Protein AF-A0A930DD76-F1 (afdb_monomer_lite)

Secondary structure (DSSP, 8-state):
---HHHHHHHHHHHHHHTHHHHHHHHHHHIIIIIIHHHHHHHHHHHH--TTTHHHHHHHHHHHHHSTT-HHHHHHHHHHHHHHHHHHHGGGG-HHHHHHHHHSSS-HHHHHHHHHHHHHHHHHHHHHHHHHHHHHHHHHHH--THHHHHHHHHHHHHHHHHHH-

Sequence (164 aa):
MTSKSLFFKLMKEDFKTRVWTLAISILIFFFSLIVATAMMISFNLYEGSAYSYKADLALNFISYIDVKNPFFGMIFIVLALVMAMSGFSYLYSKKKVDMYHSLPVKREVLYFIKIINGILIVLIPFIICEIVASLLILANTGEIIVITSALWSIAEWTLLFIMS

Foldseek 3Di:
DPDPVVLVVLLVVLLVVCVVLLVVLLVVLCCLQVVVLVVLVVVLVVPDDDPPSLVVSLVVNLVSLDPPNVVVVVVLVVLLVVLVCSLCVLVVDPVSVVVVVPDPDDPVSSSVSSLVSSLCSNLVSNLVSLVVRLVVSCVSRVDPVSVVSSVVSSVVSSVSSNVD

Structure (mmCIF, N/CA/C/O backbone):
data_AF-A0A930DD76-F1
#
_entry.id   AF-A0A930DD76-F1
#
loop_
_atom_site.group_PDB
_atom_site.id
_atom_site.type_symbol
_atom_site.label_atom_id
_atom_site.label_alt_id
_atom_site.label_comp_id
_atom_site.label_asym_id
_atom_site.label_entity_id
_atom_site.label_seq_id
_atom_site.pdbx_PDB_ins_code
_atom_site.Cartn_x
_atom_site.Cartn_y
_atom_site.Cartn_z
_atom_site.occupancy
_atom_site.B_iso_or_equiv
_atom_site.auth_seq_id
_atom_site.auth_comp_id
_atom_site.auth_asym_id
_atom_site.auth_atom_id
_atom_site.pdbx_PDB_model_num
ATOM 1 N N . MET A 1 1 ? -9.474 13.886 28.488 1.00 49.50 1 MET A N 1
ATOM 2 C CA . MET A 1 1 ? -8.294 14.059 27.614 1.00 49.50 1 MET A CA 1
ATOM 3 C C . MET A 1 1 ? -7.496 12.766 27.659 1.00 49.50 1 MET A C 1
ATOM 5 O O . MET A 1 1 ? -6.951 12.452 28.705 1.00 49.50 1 MET A O 1
ATOM 9 N N . THR A 1 2 ? -7.494 11.961 26.598 1.00 54.75 2 THR A N 1
ATOM 10 C CA . THR A 1 2 ? -6.587 10.803 26.513 1.00 54.75 2 THR A CA 1
ATOM 11 C C . THR A 1 2 ? -5.210 11.320 26.110 1.00 54.75 2 THR A C 1
ATOM 13 O O . THR A 1 2 ? -5.107 12.071 25.140 1.00 54.75 2 THR A O 1
ATOM 16 N N . SER A 1 3 ? -4.161 10.992 26.865 1.00 70.00 3 SER A N 1
ATOM 17 C CA . SER A 1 3 ? -2.808 11.461 26.548 1.00 70.00 3 SER A CA 1
ATOM 18 C C . SER A 1 3 ? -2.358 10.925 25.180 1.00 70.00 3 SER A C 1
ATOM 20 O O . SER A 1 3 ? -2.682 9.794 24.809 1.00 70.00 3 SER A O 1
ATOM 22 N N . LYS A 1 4 ? -1.588 11.718 24.419 1.00 68.88 4 LYS A N 1
ATOM 23 C CA . LYS A 1 4 ? -1.054 11.304 23.104 1.00 68.88 4 LYS A CA 1
ATOM 24 C C . LYS A 1 4 ? -0.272 9.983 23.189 1.00 68.88 4 LYS A C 1
ATOM 26 O O . LYS A 1 4 ? -0.348 9.161 22.284 1.00 68.88 4 LYS A O 1
ATOM 31 N N . SER A 1 5 ? 0.423 9.739 24.302 1.00 79.00 5 SER A N 1
ATOM 32 C CA . SER A 1 5 ? 1.187 8.507 24.527 1.00 79.00 5 SER A CA 1
ATOM 33 C C . SER A 1 5 ? 0.313 7.260 24.708 1.00 79.00 5 SER A C 1
ATOM 35 O O . SER A 1 5 ? 0.755 6.166 24.363 1.00 79.00 5 SER A O 1
ATOM 37 N N . LEU A 1 6 ? -0.924 7.394 25.204 1.00 81.62 6 LEU A N 1
ATOM 38 C CA . LEU A 1 6 ? -1.866 6.277 25.322 1.00 81.62 6 LEU A CA 1
ATOM 39 C C . LEU A 1 6 ? -2.372 5.826 23.943 1.00 81.62 6 LEU A C 1
ATOM 41 O O . LEU A 1 6 ? -2.440 4.628 23.682 1.00 81.62 6 LEU A O 1
ATOM 45 N N . PHE A 1 7 ? -2.670 6.776 23.052 1.00 81.69 7 PHE A N 1
ATOM 46 C CA . PHE A 1 7 ? -3.153 6.495 21.696 1.00 81.69 7 PHE A CA 1
ATOM 47 C C . PHE A 1 7 ? -2.165 5.625 20.909 1.00 81.69 7 PHE A C 1
ATOM 49 O O . PHE A 1 7 ? -2.529 4.554 20.429 1.00 81.69 7 PHE A O 1
ATOM 56 N N . PHE A 1 8 ? -0.891 6.025 20.858 1.00 83.31 8 PHE A N 1
ATOM 57 C CA . PHE A 1 8 ? 0.144 5.258 20.157 1.00 83.31 8 PHE A CA 1
ATOM 58 C C . PHE A 1 8 ? 0.397 3.880 20.779 1.00 83.31 8 PHE A C 1
ATOM 60 O O . PHE A 1 8 ? 0.675 2.923 20.057 1.00 83.31 8 PHE A O 1
ATOM 67 N N . LYS A 1 9 ? 0.267 3.743 22.107 1.00 87.75 9 LYS A N 1
ATOM 68 C CA . LYS A 1 9 ? 0.363 2.436 22.776 1.00 87.75 9 LYS A CA 1
ATOM 69 C C . LYS A 1 9 ? -0.768 1.501 22.347 1.00 87.75 9 LYS A C 1
ATOM 71 O O . LYS A 1 9 ? -0.495 0.356 22.005 1.00 87.75 9 LYS A O 1
ATOM 76 N N . LEU A 1 10 ? -2.006 1.994 22.313 1.00 86.31 10 LEU A N 1
ATOM 77 C CA . LEU A 1 10 ? -3.165 1.218 21.861 1.00 86.31 10 LEU A CA 1
ATOM 78 C C . LEU A 1 10 ? -3.068 0.859 20.374 1.00 86.31 10 LEU A C 1
ATOM 80 O O . LEU A 1 10 ? -3.381 -0.266 19.996 1.00 86.31 10 LEU A O 1
ATOM 84 N N . MET A 1 11 ? -2.583 1.787 19.549 1.00 87.88 11 MET A N 1
ATOM 85 C CA . MET A 1 11 ? -2.347 1.564 18.123 1.00 87.88 11 MET A CA 1
ATOM 86 C C . MET A 1 11 ? -1.310 0.458 17.891 1.00 87.88 11 MET A C 1
ATOM 88 O O . MET A 1 11 ? -1.559 -0.471 17.126 1.00 87.88 11 MET A O 1
ATOM 92 N N . LYS A 1 12 ? -0.187 0.497 18.621 1.00 89.25 12 LYS A N 1
ATOM 93 C CA . LYS A 1 12 ? 0.846 -0.547 18.579 1.00 89.25 12 LYS A CA 1
ATOM 94 C C . LYS A 1 12 ? 0.315 -1.905 19.037 1.00 89.25 12 LYS A C 1
ATOM 96 O O . LYS A 1 12 ? 0.674 -2.927 18.458 1.00 89.25 12 LYS A O 1
ATOM 101 N N . GLU A 1 13 ? -0.507 -1.927 20.080 1.00 88.62 13 GLU A N 1
ATOM 102 C CA . GLU A 1 13 ? -1.054 -3.176 20.606 1.00 88.62 13 GLU A CA 1
ATOM 103 C C . GLU A 1 13 ? -2.052 -3.812 19.633 1.00 88.62 13 GLU A C 1
ATOM 105 O O . GLU A 1 13 ? -1.972 -5.007 19.359 1.00 88.62 13 GLU A O 1
ATOM 110 N N . ASP A 1 14 ? -2.923 -3.010 19.020 1.00 86.44 14 ASP A N 1
ATOM 111 C CA . ASP A 1 14 ? -3.827 -3.502 17.982 1.00 86.44 14 ASP A CA 1
ATOM 112 C C . ASP A 1 14 ? -3.062 -4.053 16.767 1.00 86.44 14 ASP A C 1
ATOM 114 O O . ASP A 1 14 ? -3.383 -5.141 16.286 1.00 86.44 14 ASP A O 1
ATOM 118 N N . PHE A 1 15 ? -1.990 -3.382 16.340 1.00 86.19 15 PHE A N 1
ATOM 119 C CA . PHE A 1 15 ? -1.141 -3.856 15.247 1.00 86.19 15 PHE A CA 1
ATOM 120 C C . PHE A 1 15 ? -0.543 -5.244 15.528 1.00 86.19 15 PHE A C 1
ATOM 122 O O . PHE A 1 15 ? -0.583 -6.116 14.663 1.00 86.19 15 PHE A O 1
ATOM 129 N N . LYS A 1 16 ? -0.075 -5.505 16.760 1.00 87.56 16 LYS A N 1
ATOM 130 C CA . LYS A 1 16 ? 0.431 -6.834 17.157 1.00 87.56 16 LYS A CA 1
ATOM 131 C C . LYS A 1 16 ? -0.632 -7.926 17.057 1.00 87.56 16 LYS A C 1
ATOM 133 O O . LYS A 1 16 ? -0.331 -9.041 16.646 1.00 87.56 16 LYS A O 1
ATOM 138 N N . THR A 1 17 ? -1.880 -7.620 17.407 1.00 83.38 17 THR A N 1
ATOM 139 C CA . THR A 1 17 ? -2.976 -8.600 17.302 1.00 83.38 17 THR A CA 1
ATOM 140 C C . THR A 1 17 ? -3.378 -8.902 15.854 1.00 83.38 17 THR A C 1
ATOM 142 O O . THR A 1 17 ? -4.031 -9.909 15.588 1.00 83.38 17 THR A O 1
ATOM 145 N N . ARG A 1 18 ? -2.959 -8.051 14.909 1.00 86.50 18 ARG A N 1
ATOM 146 C CA . ARG A 1 18 ? -3.309 -8.081 13.481 1.00 86.50 18 ARG A CA 1
ATOM 147 C C . ARG A 1 18 ? -2.118 -8.380 12.571 1.00 86.50 18 ARG A C 1
ATOM 149 O O . ARG A 1 18 ? -2.178 -8.157 11.365 1.00 86.50 18 ARG A O 1
ATOM 156 N N . VAL A 1 19 ? -1.040 -8.936 13.120 1.00 90.06 19 VAL A N 1
ATOM 157 C CA . VAL A 1 19 ? 0.151 -9.306 12.333 1.00 90.06 19 VAL A CA 1
ATOM 158 C C . VAL A 1 19 ? -0.197 -10.300 11.219 1.00 90.06 19 VAL A C 1
ATOM 160 O O . VAL A 1 19 ? 0.376 -10.233 10.138 1.00 90.06 19 VAL A O 1
ATOM 163 N N . TRP A 1 20 ? -1.191 -11.167 11.432 1.00 91.56 20 TRP A N 1
ATOM 164 C CA . TRP A 1 20 ? -1.657 -12.105 10.408 1.00 91.56 20 TRP A CA 1
ATOM 165 C C . TRP A 1 20 ? -2.244 -11.394 9.175 1.00 91.56 20 TRP A C 1
ATOM 167 O O . TRP A 1 20 ? -1.913 -11.759 8.051 1.00 91.56 20 TRP A O 1
ATOM 177 N N . THR A 1 21 ? -3.044 -10.335 9.359 1.00 92.44 21 THR A N 1
ATOM 178 C CA . TH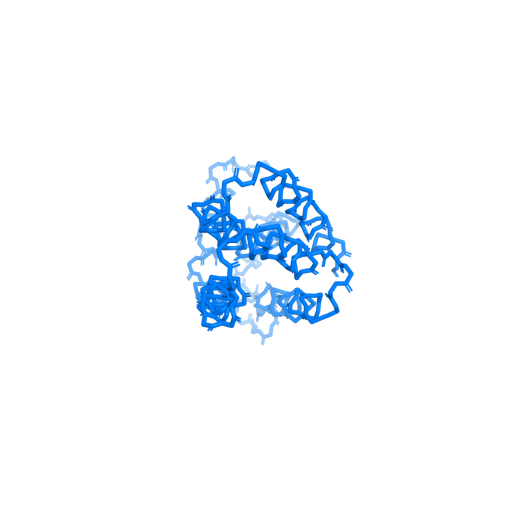R A 1 21 ? -3.569 -9.540 8.234 1.00 92.44 21 THR A CA 1
ATOM 179 C C . THR A 1 21 ? -2.474 -8.790 7.489 1.00 92.44 21 THR A C 1
ATOM 181 O O . THR A 1 21 ? -2.562 -8.639 6.276 1.00 92.44 21 THR A O 1
ATOM 184 N N . LEU A 1 22 ? -1.425 -8.370 8.201 1.00 92.81 22 LEU A N 1
ATOM 185 C CA . LEU A 1 22 ? -0.250 -7.752 7.596 1.00 92.81 22 LEU A CA 1
ATOM 186 C C . LEU A 1 22 ? 0.565 -8.749 6.768 1.00 92.81 22 LEU A C 1
ATOM 188 O O . LEU A 1 22 ? 1.031 -8.415 5.686 1.00 92.81 22 LEU A O 1
ATOM 192 N N . ALA A 1 23 ? 0.719 -9.986 7.240 1.00 93.62 23 ALA A N 1
ATOM 193 C CA . ALA A 1 23 ? 1.386 -11.022 6.459 1.00 93.62 23 ALA A CA 1
ATOM 194 C C . ALA A 1 23 ? 0.626 -11.311 5.154 1.00 93.62 23 ALA A C 1
ATOM 196 O O . ALA A 1 23 ? 1.243 -11.437 4.099 1.00 93.62 23 ALA A O 1
ATOM 197 N N . ILE A 1 24 ? -0.711 -11.357 5.213 1.00 94.12 24 ILE A N 1
ATOM 198 C CA . ILE A 1 24 ? -1.565 -11.552 4.035 1.00 94.12 24 ILE A CA 1
ATOM 199 C C . ILE A 1 24 ? -1.427 -10.388 3.046 1.00 94.12 24 ILE A C 1
ATOM 201 O O . ILE A 1 24 ? -1.267 -10.641 1.855 1.00 94.12 24 ILE A O 1
ATOM 205 N N . SER A 1 25 ? -1.453 -9.131 3.508 1.00 94.44 25 SER A N 1
ATOM 206 C CA . SER A 1 25 ? -1.310 -7.977 2.610 1.00 94.44 25 SER A CA 1
ATOM 207 C C . SER A 1 25 ? 0.063 -7.950 1.937 1.00 94.44 25 SER A C 1
ATOM 209 O O . SER A 1 25 ? 0.131 -7.806 0.718 1.00 94.44 25 SER A O 1
ATOM 211 N N . ILE A 1 26 ? 1.147 -8.178 2.690 1.00 95.00 26 ILE A N 1
ATOM 212 C CA . ILE A 1 26 ? 2.502 -8.293 2.126 1.00 95.00 26 ILE A CA 1
ATOM 213 C C . ILE A 1 26 ? 2.559 -9.393 1.071 1.00 95.00 26 ILE A C 1
ATOM 215 O O . ILE A 1 26 ? 3.085 -9.163 -0.011 1.00 95.00 26 ILE A O 1
ATOM 219 N N . LEU A 1 27 ? 2.018 -10.575 1.368 1.00 96.00 27 LEU A N 1
ATOM 220 C CA . LEU A 1 27 ? 2.067 -11.707 0.450 1.00 96.00 27 LEU A CA 1
ATOM 221 C C . LEU A 1 27 ? 1.320 -11.391 -0.849 1.00 96.00 27 LEU A C 1
ATOM 223 O O . LEU A 1 27 ? 1.869 -11.589 -1.930 1.00 96.00 27 LEU A O 1
ATOM 227 N N . ILE A 1 28 ? 0.105 -10.849 -0.756 1.00 95.19 28 ILE A N 1
ATOM 228 C CA . ILE A 1 28 ? -0.698 -10.500 -1.931 1.00 95.19 28 ILE A CA 1
ATOM 229 C C . ILE A 1 28 ? 0.027 -9.469 -2.802 1.00 95.19 28 ILE A C 1
ATOM 231 O O . ILE A 1 28 ? 0.159 -9.700 -4.001 1.00 95.19 28 ILE A O 1
ATOM 235 N N . PHE A 1 29 ? 0.544 -8.381 -2.218 1.00 95.31 29 PHE A N 1
ATOM 236 C CA . PHE A 1 29 ? 1.251 -7.345 -2.982 1.00 95.31 29 PHE A CA 1
ATOM 237 C C . PHE A 1 29 ? 2.607 -7.804 -3.517 1.00 95.31 29 PHE A C 1
ATOM 239 O O . PHE A 1 29 ? 3.010 -7.397 -4.605 1.00 95.31 29 PHE A O 1
ATOM 246 N N . PHE A 1 30 ? 3.300 -8.690 -2.803 1.00 94.56 30 PHE A N 1
ATOM 247 C CA . PHE A 1 30 ? 4.536 -9.290 -3.291 1.00 94.56 30 PHE A CA 1
ATOM 248 C C . PHE A 1 30 ? 4.290 -10.078 -4.582 1.00 94.56 30 PHE A C 1
ATOM 250 O O . PHE A 1 30 ? 4.982 -9.867 -5.578 1.00 94.56 30 PHE A O 1
ATOM 257 N N . PHE A 1 31 ? 3.280 -10.951 -4.598 1.00 94.38 31 PHE A N 1
ATOM 258 C CA . PHE A 1 31 ? 2.958 -11.722 -5.797 1.00 94.38 31 PHE A CA 1
ATOM 259 C C . PHE A 1 31 ? 2.357 -10.851 -6.905 1.00 94.38 31 PHE A C 1
ATOM 261 O O . PHE A 1 31 ? 2.734 -11.000 -8.067 1.00 94.38 31 PHE A O 1
ATOM 268 N N . SER A 1 32 ? 1.457 -9.928 -6.564 1.00 93.00 32 SER A N 1
ATOM 269 C CA . SER A 1 32 ? 0.768 -9.119 -7.569 1.00 93.00 32 SER A CA 1
ATOM 270 C C . SER A 1 32 ? 1.653 -8.047 -8.199 1.00 93.00 32 SER A C 1
ATOM 272 O O . SER A 1 32 ? 1.463 -7.754 -9.370 1.00 93.00 32 SER A O 1
ATOM 274 N N . LEU A 1 33 ? 2.622 -7.470 -7.485 1.00 93.25 33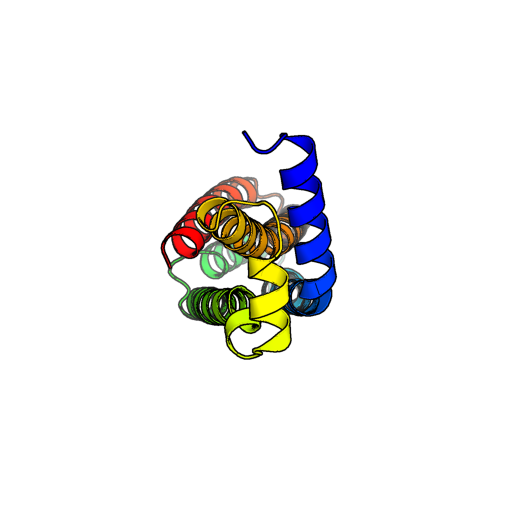 LEU A N 1
ATOM 275 C CA . LEU A 1 33 ? 3.489 -6.421 -8.032 1.00 93.25 33 LEU A CA 1
ATOM 276 C C . LEU A 1 33 ? 4.878 -6.957 -8.373 1.00 93.25 33 LEU A C 1
ATOM 278 O O . LEU A 1 33 ? 5.285 -6.930 -9.532 1.00 93.25 33 LEU A O 1
ATOM 282 N N . ILE A 1 34 ? 5.613 -7.475 -7.389 1.00 93.94 34 ILE A N 1
ATOM 283 C CA . ILE A 1 34 ? 7.028 -7.836 -7.574 1.00 93.94 34 ILE A CA 1
ATOM 284 C C . ILE A 1 34 ? 7.165 -9.068 -8.474 1.00 93.94 34 ILE A C 1
ATOM 286 O O . ILE A 1 34 ? 7.925 -9.051 -9.439 1.00 93.94 34 ILE A O 1
ATOM 290 N N . VAL A 1 35 ? 6.417 -10.139 -8.199 1.00 94.25 35 VAL A N 1
ATOM 291 C CA . VAL A 1 35 ? 6.519 -11.365 -9.011 1.00 94.25 35 VAL A CA 1
ATOM 292 C C . VAL A 1 35 ? 5.951 -11.142 -10.412 1.00 94.25 35 VAL A C 1
ATOM 294 O O . VAL A 1 35 ? 6.582 -11.543 -11.389 1.00 94.25 35 VAL A O 1
ATOM 297 N N . ALA A 1 36 ? 4.811 -10.456 -10.529 1.00 92.38 36 ALA A N 1
ATOM 298 C CA . ALA A 1 36 ? 4.216 -10.134 -11.825 1.00 92.38 36 ALA A CA 1
ATOM 299 C C . ALA A 1 36 ? 5.153 -9.294 -12.708 1.00 92.38 36 ALA A C 1
ATOM 301 O O . ALA A 1 36 ? 5.331 -9.608 -13.884 1.00 92.38 36 ALA A O 1
ATOM 302 N N . THR A 1 37 ? 5.812 -8.274 -12.148 1.00 91.00 37 THR A N 1
ATOM 303 C CA . THR A 1 37 ? 6.796 -7.476 -12.900 1.00 91.00 37 THR A CA 1
ATOM 304 C C . THR A 1 37 ? 8.027 -8.270 -13.296 1.00 91.00 37 THR A C 1
ATOM 306 O O . THR A 1 37 ? 8.474 -8.159 -14.434 1.00 91.00 37 THR A O 1
ATOM 309 N N . ALA A 1 38 ? 8.556 -9.111 -12.406 1.00 90.62 38 ALA A N 1
ATOM 310 C CA . ALA A 1 38 ? 9.685 -9.975 -12.733 1.00 90.62 38 ALA A CA 1
ATOM 311 C C . ALA A 1 38 ? 9.353 -10.937 -13.889 1.00 90.62 38 ALA A C 1
ATOM 313 O O . ALA A 1 38 ? 10.166 -11.108 -14.798 1.00 90.62 38 ALA A O 1
ATOM 314 N N . MET A 1 39 ? 8.146 -11.517 -13.888 1.00 91.31 39 MET A N 1
ATOM 315 C CA . MET A 1 39 ? 7.656 -12.357 -14.987 1.00 91.31 39 MET A CA 1
ATOM 316 C C . MET A 1 39 ? 7.448 -11.563 -16.280 1.00 91.31 39 MET A C 1
ATOM 318 O O . MET A 1 39 ? 7.802 -12.036 -17.357 1.00 91.31 39 MET A O 1
ATOM 322 N N . MET A 1 4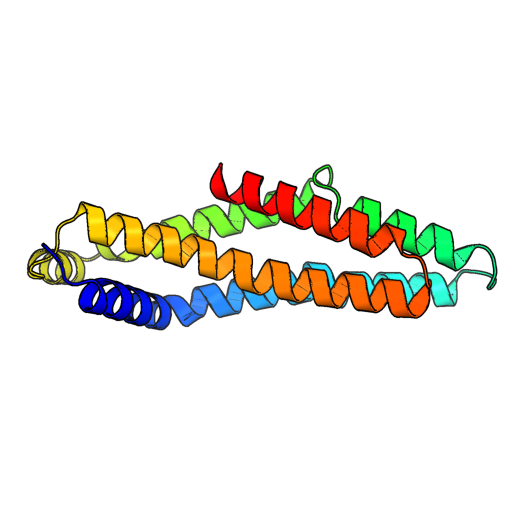0 ? 6.917 -10.342 -16.190 1.00 88.94 40 MET A N 1
ATOM 323 C CA . MET A 1 40 ? 6.770 -9.463 -17.350 1.00 88.94 40 MET A CA 1
ATOM 324 C C . MET A 1 40 ? 8.136 -9.155 -17.979 1.00 88.94 40 MET A C 1
ATOM 326 O O . MET A 1 40 ? 8.275 -9.215 -19.198 1.00 88.94 40 MET A O 1
ATOM 330 N N . ILE A 1 41 ? 9.164 -8.888 -17.169 1.00 87.69 41 ILE A N 1
ATOM 331 C CA . ILE A 1 41 ? 10.528 -8.667 -17.666 1.00 87.69 41 ILE A CA 1
ATOM 332 C C . ILE A 1 41 ? 11.073 -9.925 -18.352 1.00 87.69 41 ILE A C 1
ATOM 334 O O . ILE A 1 41 ? 11.573 -9.833 -19.472 1.00 87.69 41 ILE A O 1
ATOM 338 N N . SER A 1 42 ? 10.968 -11.100 -17.721 1.00 87.12 42 SER A N 1
ATOM 339 C CA . SER A 1 42 ? 11.530 -12.336 -18.281 1.00 87.12 42 SER A CA 1
ATOM 340 C C . SER A 1 42 ? 10.874 -12.747 -19.601 1.00 87.12 42 SER A C 1
ATOM 342 O O . SER A 1 42 ? 11.574 -13.178 -20.515 1.00 87.12 42 SER A O 1
ATOM 344 N N . PHE A 1 43 ? 9.559 -12.566 -19.726 1.00 83.81 43 PHE A N 1
ATOM 345 C CA . PHE A 1 43 ? 8.816 -12.849 -20.952 1.00 83.81 43 PHE A CA 1
ATOM 346 C C . PHE A 1 43 ? 9.266 -11.950 -22.114 1.00 83.81 43 PHE A C 1
ATOM 348 O O . PHE A 1 43 ? 9.604 -12.440 -23.189 1.00 83.81 43 PHE A O 1
ATOM 355 N N . ASN A 1 44 ? 9.382 -10.640 -21.872 1.00 79.50 44 ASN A N 1
ATOM 356 C CA . ASN A 1 44 ? 9.812 -9.683 -22.896 1.00 79.50 44 ASN A CA 1
ATOM 357 C C . ASN A 1 44 ? 11.279 -9.876 -23.326 1.00 79.50 44 ASN A C 1
ATOM 359 O O . ASN A 1 44 ? 11.617 -9.624 -24.481 1.00 79.50 44 ASN A O 1
ATOM 363 N N . LEU A 1 45 ? 12.151 -10.347 -22.425 1.00 78.25 45 LEU A N 1
ATOM 364 C CA . LEU A 1 45 ? 13.541 -10.694 -22.756 1.00 78.25 45 LEU A CA 1
ATOM 365 C C . LEU A 1 45 ? 13.650 -11.924 -23.668 1.00 78.25 45 LEU A C 1
ATOM 367 O O . LEU A 1 45 ? 14.624 -12.045 -24.408 1.00 78.25 45 LEU A O 1
ATOM 371 N N . TYR A 1 46 ? 12.681 -12.839 -23.602 1.00 76.50 46 TYR A N 1
ATOM 372 C CA . TYR A 1 46 ? 12.657 -14.046 -24.425 1.00 76.50 46 TYR A CA 1
ATOM 373 C C . TYR A 1 46 ? 12.133 -13.775 -25.846 1.00 76.50 46 TYR A C 1
ATOM 375 O O . TYR A 1 46 ? 12.643 -14.357 -26.800 1.00 76.50 46 TYR A O 1
ATOM 383 N N . GLU A 1 47 ? 11.146 -12.884 -25.997 1.00 70.25 47 GLU A N 1
ATOM 384 C CA . GLU A 1 47 ? 10.440 -12.670 -27.270 1.00 70.25 47 GLU A CA 1
ATOM 385 C C . GLU A 1 47 ? 11.028 -11.581 -28.195 1.00 70.25 47 GLU A C 1
ATOM 387 O O . GLU A 1 47 ? 10.745 -11.610 -29.394 1.00 70.25 47 GLU A O 1
ATOM 392 N N . GLY A 1 48 ? 11.825 -10.616 -27.710 1.00 59.81 48 GLY A N 1
ATOM 393 C CA . GLY A 1 48 ? 11.985 -9.340 -28.433 1.00 59.81 48 GLY A CA 1
ATOM 394 C C . GLY A 1 48 ? 13.398 -8.771 -28.605 1.00 59.81 48 GLY A C 1
ATOM 395 O O . GLY A 1 48 ? 14.145 -8.573 -27.652 1.00 59.81 48 GLY A O 1
ATOM 396 N N . SER A 1 49 ? 13.718 -8.384 -29.846 1.00 58.38 49 SER A N 1
ATOM 397 C CA . SER A 1 49 ? 14.891 -7.600 -30.269 1.00 58.38 49 SER A CA 1
ATOM 398 C C . SER A 1 49 ? 15.110 -6.302 -29.464 1.00 58.38 49 SER A C 1
ATOM 400 O O . SER A 1 49 ? 14.182 -5.520 -29.250 1.00 58.38 49 SER A O 1
ATOM 402 N N . ALA A 1 50 ? 16.373 -6.032 -29.108 1.00 59.53 50 ALA A N 1
ATOM 403 C CA . ALA A 1 50 ? 16.834 -5.088 -28.077 1.00 59.53 50 ALA A CA 1
ATOM 404 C C . ALA A 1 50 ? 16.397 -3.603 -28.176 1.00 59.53 50 ALA A C 1
ATOM 406 O O . ALA A 1 50 ? 16.627 -2.853 -27.228 1.00 59.53 50 ALA A O 1
ATOM 407 N N . TYR A 1 51 ? 15.781 -3.151 -29.272 1.00 58.47 51 TYR A N 1
ATOM 408 C CA . TYR A 1 51 ? 15.452 -1.730 -29.471 1.00 58.47 51 TYR A CA 1
ATOM 409 C C . TYR A 1 51 ? 13.989 -1.351 -29.186 1.00 58.47 51 TYR A C 1
ATOM 411 O O . TYR A 1 51 ? 13.763 -0.236 -28.727 1.00 58.47 51 TYR A O 1
ATOM 419 N N . SER A 1 52 ? 13.009 -2.245 -29.384 1.00 68.88 52 SER A N 1
ATOM 420 C CA . SER A 1 52 ? 11.583 -1.938 -29.117 1.00 68.88 52 SER A CA 1
ATOM 421 C C . SER A 1 52 ? 11.112 -2.396 -27.730 1.00 68.88 52 SER A C 1
ATOM 423 O O . SER A 1 52 ? 10.161 -1.849 -27.183 1.00 68.88 52 SER A O 1
ATOM 425 N N . TYR A 1 53 ? 11.823 -3.343 -27.102 1.00 78.31 53 TYR A N 1
ATOM 426 C CA . TYR A 1 53 ? 11.351 -3.987 -25.869 1.00 78.31 53 TYR A CA 1
ATOM 427 C C . TYR A 1 53 ? 11.229 -3.032 -24.671 1.00 78.31 53 TYR A C 1
ATOM 429 O O . TYR A 1 53 ? 10.389 -3.242 -23.802 1.00 78.31 53 TYR A O 1
ATOM 437 N N . LYS A 1 54 ? 12.071 -1.992 -24.585 1.00 79.62 54 LYS A N 1
ATOM 438 C CA . LYS A 1 54 ? 12.131 -1.117 -23.401 1.00 79.62 54 LYS A CA 1
ATOM 439 C C . LYS A 1 54 ? 10.875 -0.267 -23.247 1.00 79.62 54 LYS A C 1
ATOM 441 O O . LYS A 1 54 ? 10.322 -0.192 -22.152 1.00 79.62 54 LYS A O 1
ATOM 446 N 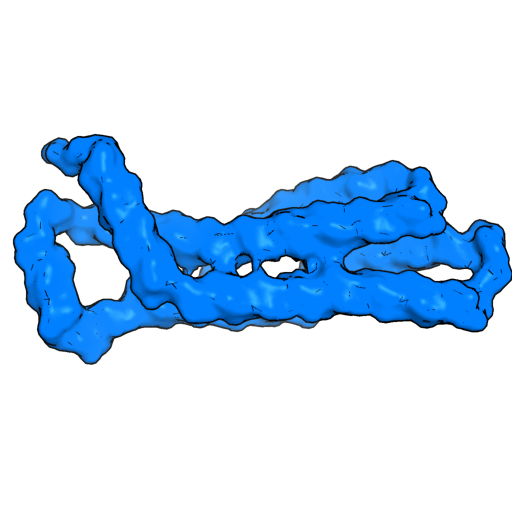N . ALA A 1 55 ? 10.438 0.350 -24.343 1.00 81.38 55 ALA A N 1
ATOM 447 C CA . ALA A 1 55 ? 9.246 1.187 -24.362 1.00 81.38 55 ALA A CA 1
ATOM 448 C C . ALA A 1 55 ? 7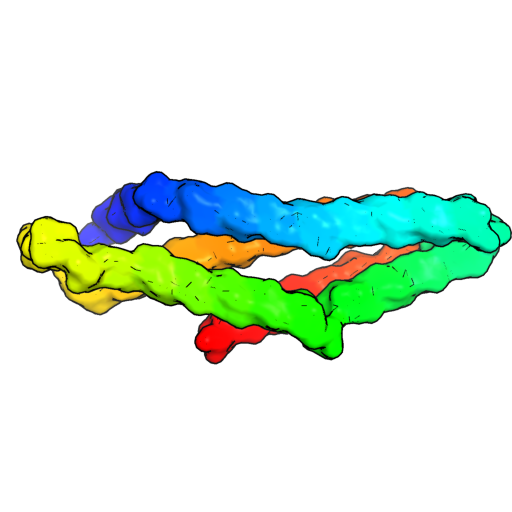.982 0.339 -24.161 1.00 81.38 55 ALA A C 1
ATOM 450 O O . ALA A 1 55 ? 7.138 0.687 -23.337 1.00 81.38 55 ALA A O 1
ATOM 451 N N . ASP A 1 56 ? 7.899 -0.815 -24.830 1.00 85.25 56 ASP A N 1
ATOM 452 C CA . ASP A 1 56 ? 6.763 -1.730 -24.697 1.00 85.25 56 ASP A CA 1
ATOM 453 C C . ASP A 1 56 ? 6.635 -2.271 -23.266 1.00 85.25 56 ASP A C 1
ATOM 455 O O . ASP A 1 56 ? 5.545 -2.307 -22.698 1.00 85.25 56 ASP A O 1
ATOM 459 N N . LEU A 1 57 ? 7.752 -2.630 -22.629 1.00 86.94 57 LEU A N 1
ATOM 460 C CA . LEU A 1 57 ? 7.769 -3.098 -21.243 1.00 86.94 57 LEU A CA 1
ATOM 461 C C . LEU A 1 57 ? 7.311 -2.002 -20.267 1.00 86.94 57 LEU A C 1
ATOM 463 O O . LEU A 1 57 ? 6.500 -2.275 -19.381 1.00 86.94 57 LEU A O 1
ATOM 467 N N . ALA A 1 58 ? 7.773 -0.760 -20.451 1.00 87.88 58 ALA A N 1
ATOM 468 C CA . ALA A 1 58 ? 7.338 0.374 -19.636 1.00 87.88 58 ALA A CA 1
ATOM 469 C C . ALA A 1 58 ? 5.829 0.637 -19.782 1.00 87.88 58 ALA A C 1
ATOM 471 O O . ALA A 1 58 ? 5.134 0.780 -18.778 1.00 87.88 58 ALA A O 1
ATOM 472 N N . LEU A 1 59 ? 5.299 0.641 -21.009 1.00 88.62 59 LEU A N 1
ATOM 473 C CA . LEU A 1 59 ? 3.870 0.852 -21.265 1.00 88.62 59 LEU A CA 1
ATOM 474 C C . LEU A 1 59 ? 3.001 -0.277 -20.700 1.00 88.62 59 LEU A C 1
ATOM 476 O O . LEU A 1 59 ? 1.978 -0.004 -20.070 1.00 88.62 59 LEU A O 1
ATOM 480 N N . ASN A 1 60 ? 3.426 -1.532 -20.861 1.00 89.62 60 ASN A N 1
ATOM 481 C CA . ASN A 1 60 ? 2.731 -2.683 -20.286 1.00 89.62 60 ASN A CA 1
ATOM 482 C C . ASN A 1 60 ? 2.662 -2.582 -18.758 1.00 89.62 60 ASN A C 1
ATOM 484 O O . ASN A 1 60 ? 1.593 -2.770 -18.179 1.00 89.62 60 ASN A O 1
ATOM 488 N N . PHE A 1 61 ? 3.762 -2.203 -18.106 1.00 90.94 61 PHE A N 1
ATOM 489 C CA . PHE A 1 61 ? 3.781 -1.983 -16.662 1.00 90.94 61 PHE A CA 1
ATOM 490 C C . PHE A 1 61 ? 2.857 -0.841 -16.223 1.00 90.94 61 PHE A C 1
ATOM 492 O O . PHE A 1 61 ? 2.099 -1.002 -15.267 1.00 90.94 61 PHE A O 1
ATOM 499 N N . ILE A 1 62 ? 2.867 0.286 -16.942 1.00 91.12 62 ILE A N 1
ATOM 500 C CA . ILE A 1 62 ? 1.977 1.421 -16.660 1.00 91.12 62 ILE A CA 1
ATOM 501 C C . ILE A 1 62 ? 0.517 0.981 -16.756 1.00 91.12 62 ILE A C 1
ATOM 503 O O . ILE A 1 62 ? -0.262 1.256 -15.851 1.00 91.12 62 ILE A O 1
ATOM 507 N N . SER A 1 63 ? 0.158 0.241 -17.808 1.00 90.50 63 SER A N 1
ATOM 508 C CA . SER A 1 63 ? -1.204 -0.275 -17.983 1.00 90.50 63 SER A CA 1
ATOM 509 C C . SER A 1 63 ? -1.607 -1.292 -16.910 1.00 90.50 63 SER A C 1
ATOM 511 O O . SER A 1 63 ? -2.775 -1.365 -16.536 1.00 90.50 63 SER A O 1
ATOM 513 N N . TYR A 1 64 ? -0.645 -2.064 -16.396 1.00 90.88 64 TYR A N 1
ATOM 514 C CA . TYR A 1 64 ? -0.880 -3.060 -15.357 1.00 90.88 64 TYR A CA 1
ATOM 515 C C . TYR A 1 64 ? -1.205 -2.418 -14.007 1.00 90.88 64 TYR A C 1
ATOM 517 O O . TYR A 1 64 ? -2.083 -2.903 -13.293 1.00 90.88 64 TYR A O 1
ATOM 525 N N . ILE A 1 65 ? -0.495 -1.341 -13.677 1.00 91.31 65 ILE A N 1
ATOM 526 C CA . ILE A 1 65 ? -0.631 -0.604 -12.421 1.00 91.31 65 ILE A CA 1
ATOM 527 C C . ILE A 1 65 ? -1.792 0.409 -12.456 1.00 91.31 65 ILE A C 1
ATOM 529 O O . ILE A 1 65 ? -2.320 0.766 -11.405 1.00 91.31 65 ILE A O 1
ATOM 533 N N . ASP A 1 66 ? -2.212 0.845 -13.646 1.00 90.81 66 ASP A N 1
ATOM 534 C CA . ASP A 1 66 ? -3.317 1.789 -13.844 1.00 90.81 66 ASP A CA 1
ATOM 535 C C . ASP A 1 66 ? -4.597 1.358 -13.098 1.00 90.81 66 ASP A C 1
ATOM 537 O O . ASP A 1 66 ? -4.970 0.180 -13.061 1.00 90.81 66 ASP A O 1
ATOM 541 N N . VAL A 1 67 ? -5.328 2.335 -12.558 1.00 87.19 67 VAL A N 1
ATOM 542 C CA . VAL A 1 67 ? -6.594 2.132 -11.834 1.00 87.19 67 VAL A CA 1
ATOM 543 C C . VAL A 1 67 ? -7.660 1.447 -12.677 1.00 87.19 67 VAL A C 1
ATOM 545 O O . VAL A 1 67 ? -8.554 0.773 -12.159 1.00 87.19 67 VAL A O 1
ATOM 548 N N . LYS A 1 68 ? -7.550 1.567 -13.999 1.00 86.94 68 LYS A N 1
ATOM 549 C CA . LYS A 1 68 ? -8.443 0.892 -14.942 1.00 86.94 68 LYS A CA 1
ATOM 550 C C . LYS A 1 68 ? -8.348 -0.633 -14.875 1.00 86.94 68 LYS A C 1
ATOM 552 O O . LYS A 1 68 ? -9.236 -1.290 -15.411 1.00 86.94 68 LYS A O 1
ATOM 557 N N . ASN A 1 69 ? -7.317 -1.204 -14.244 1.00 89.81 69 ASN A N 1
ATOM 558 C CA . ASN A 1 69 ? -7.164 -2.647 -14.111 1.00 89.81 69 ASN A CA 1
ATOM 559 C C . ASN A 1 69 ? -8.157 -3.228 -13.075 1.00 89.81 69 ASN A C 1
ATOM 561 O O . ASN A 1 69 ? -7.960 -3.083 -11.862 1.00 89.81 69 ASN A O 1
ATOM 565 N N . PRO A 1 70 ? -9.205 -3.956 -13.514 1.00 87.50 70 PRO A N 1
ATOM 566 C CA . PRO A 1 70 ? -10.250 -4.436 -12.613 1.00 87.50 70 PRO A CA 1
ATOM 567 C C . PRO A 1 70 ? -9.749 -5.521 -11.652 1.00 87.50 70 PRO A C 1
ATOM 569 O O . PRO A 1 70 ? -10.272 -5.649 -10.545 1.00 87.50 70 PRO A O 1
ATOM 572 N N . PHE A 1 71 ? -8.727 -6.294 -12.040 1.00 87.19 71 PHE A N 1
ATOM 573 C CA . PHE A 1 71 ? -8.147 -7.331 -11.183 1.00 87.19 71 PHE A CA 1
ATOM 574 C C . PHE A 1 71 ? -7.491 -6.731 -9.944 1.00 87.19 71 PHE A C 1
ATOM 576 O O . PHE A 1 71 ? -7.688 -7.233 -8.836 1.00 87.19 71 PHE A O 1
ATOM 583 N N . PHE A 1 72 ? -6.761 -5.630 -10.114 1.00 86.56 72 PHE A N 1
ATOM 584 C CA . PHE A 1 72 ? -6.106 -4.955 -9.001 1.00 86.56 72 PHE A CA 1
ATOM 585 C C . PHE A 1 72 ? -7.129 -4.267 -8.083 1.00 86.56 72 PHE A C 1
ATOM 587 O O . PHE A 1 72 ? -7.027 -4.358 -6.859 1.00 86.56 72 PHE A O 1
ATOM 594 N N . GLY A 1 73 ? -8.207 -3.717 -8.654 1.00 89.31 73 GLY A N 1
ATOM 595 C CA . GLY A 1 73 ? -9.329 -3.180 -7.877 1.00 89.31 73 GLY A CA 1
ATOM 596 C C . GLY A 1 73 ? -10.039 -4.230 -7.022 1.00 89.31 73 GLY A C 1
ATOM 597 O O . GLY A 1 73 ? -10.330 -3.982 -5.851 1.00 89.31 73 GLY A O 1
ATOM 598 N N . MET A 1 74 ? -10.245 -5.439 -7.554 1.00 91.00 74 MET A N 1
ATOM 599 C CA . MET A 1 74 ? -10.808 -6.550 -6.778 1.00 91.00 74 MET A CA 1
ATOM 600 C C . MET A 1 74 ? -9.941 -6.913 -5.565 1.00 91.00 74 MET A C 1
ATOM 602 O O . MET A 1 74 ? -10.484 -7.179 -4.492 1.00 91.00 74 MET A O 1
ATOM 606 N N . ILE A 1 75 ? -8.609 -6.876 -5.698 1.00 92.19 75 ILE A N 1
ATOM 607 C CA . ILE A 1 75 ? -7.686 -7.129 -4.581 1.00 92.19 75 ILE A CA 1
ATOM 608 C C . ILE A 1 75 ? -7.908 -6.114 -3.454 1.00 92.19 75 ILE A C 1
ATOM 610 O O . ILE A 1 75 ? -8.045 -6.512 -2.295 1.00 92.19 75 ILE A O 1
ATOM 614 N N . PHE A 1 76 ? -7.992 -4.822 -3.781 1.00 91.62 76 PHE A N 1
ATOM 615 C CA . PHE A 1 76 ? -8.229 -3.778 -2.782 1.00 91.62 76 PHE A CA 1
ATOM 616 C C . PHE A 1 76 ? -9.583 -3.921 -2.090 1.00 91.62 76 PHE A C 1
ATOM 618 O O . PHE A 1 76 ? -9.639 -3.803 -0.869 1.00 91.62 76 PHE A O 1
ATOM 625 N N . ILE A 1 77 ? -10.647 -4.256 -2.825 1.00 93.12 77 ILE A N 1
ATOM 626 C CA . ILE A 1 77 ? -11.978 -4.485 -2.240 1.00 93.12 77 ILE A CA 1
ATOM 627 C C . ILE A 1 77 ? -11.945 -5.664 -1.261 1.00 93.12 77 ILE A C 1
ATOM 629 O O . ILE A 1 77 ? -12.436 -5.561 -0.136 1.00 93.12 77 ILE A O 1
ATOM 633 N N . VAL A 1 78 ? -11.335 -6.787 -1.652 1.00 93.25 78 VAL A N 1
ATOM 634 C CA . VAL A 1 78 ? -11.212 -7.960 -0.774 1.00 93.25 78 VAL A CA 1
ATOM 635 C C . VAL A 1 78 ? -10.394 -7.615 0.471 1.00 93.25 78 VAL A C 1
ATOM 637 O O . VAL A 1 78 ? -10.795 -7.957 1.584 1.00 93.25 78 VAL A O 1
ATOM 640 N N . LEU A 1 79 ? -9.281 -6.895 0.317 1.00 93.19 79 LEU A N 1
ATOM 641 C CA . LEU A 1 79 ? -8.466 -6.448 1.446 1.00 93.19 79 LEU A CA 1
ATOM 642 C C . LEU A 1 79 ? -9.220 -5.475 2.359 1.00 93.19 79 LEU A C 1
ATOM 644 O O . LEU A 1 79 ? -9.107 -5.605 3.578 1.00 93.19 79 LEU A O 1
ATOM 648 N N . ALA A 1 80 ? -10.019 -4.560 1.807 1.00 92.81 80 ALA A N 1
ATOM 649 C CA . ALA A 1 80 ? -10.850 -3.633 2.574 1.00 92.81 80 ALA A CA 1
ATOM 650 C C . ALA A 1 80 ? -11.858 -4.399 3.441 1.00 92.81 80 ALA A C 1
ATOM 652 O O . ALA A 1 80 ? -11.943 -4.173 4.651 1.00 92.81 80 ALA A O 1
ATOM 653 N N . LEU A 1 81 ? -12.537 -5.394 2.861 1.00 92.75 81 LEU A N 1
ATOM 654 C CA . LEU A 1 81 ? -13.457 -6.270 3.590 1.00 92.75 81 LEU A CA 1
ATOM 655 C C . LEU A 1 81 ? -12.746 -7.060 4.697 1.00 92.75 81 LEU A C 1
ATOM 657 O O . LEU A 1 81 ? -13.225 -7.103 5.833 1.00 92.75 81 LEU A O 1
ATOM 661 N N . VAL A 1 82 ? -11.576 -7.640 4.410 1.00 92.69 82 VAL A N 1
ATOM 662 C CA . VAL A 1 82 ? -10.781 -8.368 5.414 1.00 92.69 82 VAL A CA 1
ATOM 663 C C . VAL A 1 82 ? -10.332 -7.431 6.542 1.00 92.69 82 VAL A C 1
ATOM 665 O O . VAL A 1 82 ? -10.409 -7.811 7.716 1.00 92.69 82 VAL A O 1
ATOM 668 N N . MET A 1 83 ? -9.914 -6.198 6.229 1.00 92.38 83 MET A N 1
ATOM 669 C CA . MET A 1 83 ? -9.549 -5.195 7.235 1.00 92.38 83 MET A CA 1
ATOM 670 C C . MET A 1 83 ? -10.747 -4.767 8.077 1.00 92.38 83 MET A C 1
ATOM 672 O O . MET A 1 83 ? -10.603 -4.647 9.294 1.00 92.38 83 MET A O 1
ATOM 676 N N . ALA A 1 84 ? -11.928 -4.595 7.482 1.00 89.88 84 ALA A N 1
ATOM 677 C CA . ALA A 1 84 ? -13.150 -4.288 8.216 1.00 89.88 84 ALA A CA 1
ATOM 678 C C . ALA A 1 84 ? -13.521 -5.434 9.176 1.00 89.88 84 ALA A C 1
ATOM 680 O O . ALA A 1 84 ? -13.728 -5.214 10.373 1.00 89.88 84 ALA A O 1
ATOM 681 N N . MET A 1 85 ? -13.514 -6.682 8.698 1.00 90.19 85 MET A N 1
ATOM 682 C CA . MET A 1 85 ? -13.827 -7.857 9.519 1.00 90.19 85 MET A CA 1
ATOM 683 C C . MET A 1 85 ? -12.815 -8.067 10.653 1.00 90.19 85 MET A C 1
ATOM 685 O O . MET A 1 85 ? -13.205 -8.273 11.804 1.00 90.19 85 MET A O 1
ATOM 689 N N . SER A 1 86 ? -11.515 -7.968 10.365 1.00 89.19 86 SER A N 1
ATOM 690 C CA . SER A 1 86 ? -10.447 -8.040 11.375 1.00 89.19 86 SER A CA 1
ATOM 691 C C . SER A 1 86 ? -10.548 -6.872 12.371 1.00 89.19 86 SER A C 1
ATOM 693 O O . SER A 1 86 ? -10.480 -7.060 13.594 1.00 89.19 86 SER A O 1
ATOM 695 N N . GLY A 1 87 ? -10.845 -5.685 11.832 1.00 85.81 87 GLY A N 1
ATOM 696 C CA . GLY A 1 87 ? -11.256 -4.433 12.463 1.00 85.81 87 GLY A CA 1
ATOM 697 C C . GLY A 1 87 ? -12.185 -4.602 13.654 1.00 85.81 87 GLY A C 1
ATOM 698 O O . GLY A 1 87 ? -11.864 -4.220 14.786 1.00 85.81 87 GLY A O 1
ATOM 699 N N . PHE A 1 88 ? -13.325 -5.216 13.369 1.00 85.69 88 PHE A N 1
ATOM 700 C CA . PHE A 1 88 ? -14.456 -5.343 14.279 1.00 85.69 88 PHE A CA 1
ATOM 701 C C . PHE A 1 88 ? -14.626 -6.755 14.838 1.00 85.69 88 PHE A C 1
ATOM 703 O O . PHE A 1 88 ? -15.605 -7.037 15.524 1.00 85.69 88 PHE A O 1
ATOM 710 N N . SER A 1 89 ? -13.632 -7.625 14.641 1.00 84.81 89 SER A N 1
ATOM 711 C CA . SER A 1 89 ? -13.636 -9.008 15.134 1.00 84.81 89 SER A CA 1
ATOM 712 C C . SER A 1 89 ? -13.877 -9.123 16.648 1.00 84.81 89 SER A C 1
ATOM 714 O O . SER A 1 89 ? -14.374 -10.138 17.137 1.00 84.81 89 SER A O 1
ATOM 716 N N . TYR A 1 90 ? -13.543 -8.077 17.414 1.00 83.06 90 TYR A N 1
ATOM 717 C CA . TYR A 1 90 ? -13.757 -8.046 18.857 1.00 83.06 90 TYR A CA 1
ATOM 718 C C . TYR A 1 90 ? -15.241 -8.007 19.252 1.00 83.06 90 TYR A C 1
ATOM 720 O O . TYR A 1 90 ? -15.561 -8.485 20.337 1.00 83.06 90 TYR A O 1
ATOM 728 N N . LEU A 1 91 ? -16.135 -7.509 18.387 1.00 86.75 91 LEU A N 1
ATOM 729 C CA . LEU A 1 91 ? -17.579 -7.442 18.649 1.00 86.75 91 LEU A CA 1
ATOM 730 C C . LEU A 1 91 ? -18.231 -8.828 18.723 1.00 86.75 91 LEU A C 1
ATOM 732 O O . LEU A 1 91 ? -19.235 -9.000 19.407 1.00 86.75 91 LEU A O 1
ATOM 736 N N . TYR A 1 92 ? -17.627 -9.839 18.097 1.00 84.69 92 TYR A N 1
ATOM 737 C CA . TYR A 1 92 ? -18.143 -11.210 18.101 1.00 84.69 92 TYR A CA 1
ATOM 738 C C . TYR A 1 92 ? -17.850 -11.980 19.397 1.00 84.69 92 TYR A C 1
ATOM 740 O O . TYR A 1 92 ? -18.288 -13.117 19.551 1.00 84.69 92 TYR A O 1
ATOM 748 N N . SER A 1 93 ? -17.108 -11.400 20.349 1.00 86.75 93 SER A N 1
ATOM 749 C CA . SER A 1 93 ? -16.780 -12.063 21.613 1.00 86.75 93 SER A CA 1
ATOM 750 C C . SER A 1 93 ? -17.133 -11.192 22.810 1.00 86.75 93 SER A C 1
ATOM 752 O O . SER A 1 93 ? -16.492 -10.171 23.048 1.00 86.75 93 SER A O 1
ATOM 754 N N . LYS A 1 94 ? -18.090 -11.656 23.626 1.00 86.69 94 LYS A N 1
ATOM 755 C CA . LYS A 1 94 ? -18.531 -10.974 24.858 1.00 86.69 94 LYS A CA 1
ATOM 756 C C . LYS A 1 94 ? -17.355 -10.607 25.773 1.00 86.69 94 LYS A C 1
ATOM 758 O O . LYS A 1 94 ? -17.229 -9.462 26.182 1.00 86.69 94 LYS A O 1
ATOM 763 N N . LYS A 1 95 ? -16.409 -11.537 25.967 1.00 87.62 95 LYS A N 1
ATOM 764 C CA . LYS A 1 95 ? -15.193 -11.311 26.772 1.00 87.62 95 LYS A CA 1
ATOM 765 C C . LYS A 1 95 ? -14.332 -10.157 26.240 1.00 87.62 95 LYS A C 1
ATOM 767 O O . LYS A 1 95 ? -13.788 -9.384 27.023 1.00 87.62 95 LYS A O 1
ATOM 772 N N . LYS A 1 96 ? -14.188 -10.039 24.913 1.00 83.81 96 LYS A N 1
ATOM 773 C CA . LYS A 1 96 ? -13.410 -8.954 24.294 1.00 83.81 96 LYS A CA 1
ATOM 774 C C . LYS A 1 96 ? -14.155 -7.628 24.418 1.00 83.81 96 LYS A C 1
ATOM 776 O O . LYS A 1 96 ? -13.533 -6.629 24.755 1.00 83.81 96 LYS A O 1
ATOM 781 N N . VAL A 1 97 ? -15.466 -7.619 24.187 1.00 86.44 97 VAL A N 1
ATOM 782 C CA . VAL A 1 97 ? -16.313 -6.426 24.334 1.00 86.44 97 VAL A CA 1
ATOM 783 C C . VAL A 1 97 ? -16.233 -5.856 25.754 1.00 86.44 97 VAL A C 1
ATOM 785 O O . VAL A 1 97 ? -15.959 -4.666 25.900 1.00 86.44 97 VAL A O 1
ATOM 788 N N . ASP A 1 98 ? -16.360 -6.697 26.785 1.00 87.56 98 ASP A N 1
ATOM 789 C CA . ASP A 1 98 ? -16.257 -6.270 28.188 1.00 87.56 98 ASP A CA 1
ATOM 790 C C . ASP A 1 98 ? -14.874 -5.683 28.502 1.00 87.56 98 ASP A C 1
ATOM 792 O O . ASP A 1 98 ? -14.765 -4.619 29.115 1.00 87.56 98 ASP A O 1
ATOM 796 N N . MET A 1 99 ? -13.805 -6.309 27.994 1.00 85.69 99 MET A N 1
ATOM 797 C CA . MET A 1 99 ? -12.444 -5.777 28.103 1.00 85.69 99 MET A CA 1
ATOM 798 C C . MET A 1 99 ? -12.327 -4.388 27.455 1.00 85.69 99 MET A C 1
ATOM 800 O O . MET A 1 99 ? -11.837 -3.458 28.093 1.00 85.69 99 MET A O 1
ATOM 804 N N . TYR A 1 100 ? -12.804 -4.209 26.219 1.00 83.81 100 TYR A N 1
ATOM 805 C CA . TYR A 1 100 ? -12.740 -2.913 25.533 1.00 83.81 100 TYR A CA 1
ATOM 806 C C . TYR A 1 100 ? -13.594 -1.838 26.218 1.00 83.81 100 TYR A C 1
ATOM 808 O O . TYR A 1 100 ? -13.220 -0.667 26.189 1.00 83.81 100 TYR A O 1
ATOM 816 N N . HIS A 1 101 ? -14.708 -2.211 26.853 1.00 83.44 101 HIS A N 1
ATOM 817 C CA . HIS A 1 101 ? -15.550 -1.285 27.612 1.00 83.44 101 HIS A CA 1
ATOM 818 C C . HIS A 1 101 ? -15.015 -0.947 29.004 1.00 83.44 101 HIS A C 1
ATOM 820 O O . HIS A 1 101 ? -15.348 0.116 29.518 1.00 83.44 101 HIS A O 1
ATOM 826 N N . SER A 1 102 ? -14.161 -1.791 29.585 1.00 87.62 102 SER A N 1
ATOM 827 C CA . SER A 1 102 ? -13.478 -1.493 30.851 1.00 87.62 102 SER A CA 1
ATOM 828 C C . SER A 1 102 ? -12.340 -0.471 30.719 1.00 87.62 102 SER A C 1
ATOM 830 O O . SER A 1 102 ? -11.912 0.112 31.716 1.00 87.62 102 SER A O 1
ATOM 832 N N . LEU A 1 103 ? -11.839 -0.231 29.500 1.00 86.75 103 LEU A N 1
ATOM 833 C CA . LEU A 1 103 ? -10.763 0.731 29.268 1.00 86.75 103 LEU A CA 1
ATOM 834 C C . LEU A 1 103 ? -11.268 2.169 29.488 1.00 86.75 103 LEU A C 1
ATOM 836 O O . LEU A 1 103 ? -12.318 2.532 28.954 1.00 86.75 103 LEU A O 1
ATOM 840 N N . PRO A 1 104 ? -10.501 3.044 30.169 1.00 86.38 104 PRO A N 1
ATOM 841 C CA . PRO A 1 104 ? -10.855 4.451 30.371 1.00 86.38 104 PRO A CA 1
ATOM 842 C C . PRO A 1 104 ? -10.594 5.287 29.099 1.00 86.38 104 PRO A C 1
ATOM 844 O O . PRO A 1 104 ? -9.888 6.297 29.115 1.00 86.38 104 PRO A O 1
ATOM 847 N N . VAL A 1 105 ? -11.120 4.836 27.958 1.00 86.12 105 VAL A N 1
ATOM 848 C CA . VAL A 1 105 ? -10.904 5.405 26.624 1.00 86.12 105 VAL A CA 1
ATOM 849 C C . VAL A 1 105 ? -12.252 5.581 25.935 1.00 86.12 105 VAL A C 1
ATOM 851 O O . VAL A 1 105 ? -13.117 4.710 25.982 1.00 86.12 105 VAL A O 1
ATOM 854 N N . LYS A 1 106 ? -12.436 6.720 25.262 1.00 86.88 106 LYS A N 1
ATOM 855 C CA . LYS A 1 106 ? -13.647 6.970 24.476 1.00 86.88 106 LYS A CA 1
ATOM 856 C C . LYS A 1 106 ? -13.767 5.956 23.335 1.00 86.88 106 LYS A C 1
ATOM 858 O O . LYS A 1 106 ? -12.783 5.655 22.661 1.00 86.88 106 LYS A O 1
ATOM 863 N N . ARG A 1 107 ? -14.991 5.497 23.067 1.00 85.88 107 ARG A N 1
ATOM 864 C CA . ARG A 1 107 ? -15.288 4.537 21.988 1.00 85.88 107 ARG A CA 1
ATOM 865 C C . ARG A 1 107 ? -14.894 5.071 20.606 1.00 85.88 107 ARG A C 1
ATOM 867 O O . ARG A 1 107 ? -14.347 4.322 19.807 1.00 85.88 107 ARG A O 1
ATOM 874 N N . GLU A 1 108 ? -15.079 6.371 20.381 1.00 87.25 108 GLU A N 1
ATOM 875 C CA . GLU A 1 108 ? -14.641 7.086 19.172 1.00 87.25 108 GLU A CA 1
ATOM 876 C C . GLU A 1 108 ? -13.144 6.883 18.909 1.00 87.25 108 GLU A C 1
ATOM 878 O O . GLU A 1 108 ? -12.738 6.531 17.808 1.00 87.25 108 GLU A O 1
ATOM 883 N N . VAL A 1 109 ? -12.311 7.032 19.942 1.00 86.75 109 VAL A N 1
ATOM 884 C CA . VAL A 1 109 ? -10.853 6.908 19.816 1.00 86.75 109 VAL A CA 1
ATOM 885 C C . VAL A 1 109 ? -10.456 5.473 19.476 1.00 86.75 109 VAL A C 1
ATOM 887 O O . VAL A 1 109 ? -9.590 5.266 18.632 1.00 86.75 109 VAL A O 1
ATOM 890 N N . LEU A 1 110 ? -11.106 4.475 20.083 1.00 86.69 110 LEU A N 1
ATOM 891 C CA . LEU A 1 110 ? -10.869 3.067 19.752 1.00 86.69 110 LEU A CA 1
ATOM 892 C C . LEU A 1 110 ? -11.240 2.762 18.295 1.00 86.69 110 LEU A C 1
ATOM 894 O O . LEU A 1 110 ? -10.479 2.080 17.613 1.00 86.69 110 LEU A O 1
ATOM 898 N N . TYR A 1 111 ? -12.364 3.302 17.818 1.00 87.81 111 TYR A N 1
ATOM 899 C CA . TYR A 1 111 ? -12.798 3.184 16.427 1.00 87.81 111 TYR A CA 1
ATOM 900 C C . TYR A 1 111 ? -11.773 3.793 15.459 1.00 87.81 111 TYR A C 1
ATOM 902 O O . TYR A 1 111 ? -11.315 3.109 14.544 1.00 87.81 111 TYR A O 1
ATOM 910 N N . PHE A 1 112 ? -11.328 5.028 15.717 1.00 89.38 112 PHE A N 1
ATOM 911 C CA . PHE A 1 112 ? -10.297 5.686 14.908 1.00 89.38 112 PHE A CA 1
ATOM 912 C C . PHE A 1 112 ? -8.988 4.894 14.869 1.00 89.38 112 PHE A C 1
ATOM 914 O O . PHE A 1 112 ? -8.398 4.756 13.801 1.00 89.38 112 PHE A O 1
ATOM 921 N N . ILE A 1 113 ? -8.554 4.323 15.999 1.00 90.38 113 ILE A N 1
ATOM 922 C CA . ILE A 1 113 ? -7.356 3.471 16.039 1.00 90.38 113 ILE A CA 1
ATOM 923 C C . ILE A 1 113 ? -7.521 2.263 15.112 1.00 90.38 113 ILE A C 1
ATOM 925 O O . ILE A 1 113 ? -6.605 1.965 14.349 1.00 90.38 113 ILE A O 1
ATOM 929 N N . LYS A 1 114 ? -8.676 1.580 15.148 1.00 90.62 114 LYS A N 1
ATOM 930 C CA . LYS A 1 114 ? -8.909 0.400 14.300 1.00 90.62 114 LYS A CA 1
ATOM 931 C C . LYS A 1 114 ? -8.894 0.745 12.811 1.00 90.62 114 LYS A C 1
ATOM 933 O O . LYS A 1 114 ? -8.337 -0.037 12.043 1.00 90.62 114 LYS A O 1
ATOM 938 N N . ILE A 1 115 ? -9.489 1.875 12.419 1.00 90.94 115 ILE A N 1
ATOM 939 C CA . ILE A 1 115 ? -9.507 2.336 11.022 1.00 90.94 115 ILE A CA 1
ATOM 940 C C . ILE A 1 115 ? -8.103 2.702 10.559 1.00 90.94 115 ILE A C 1
ATOM 942 O O . ILE A 1 115 ? -7.641 2.167 9.557 1.00 90.94 115 ILE A O 1
ATOM 946 N N . ILE A 1 116 ? -7.402 3.561 11.305 1.00 92.31 116 ILE A N 1
ATOM 947 C CA . ILE A 1 116 ? -6.055 4.010 10.936 1.00 92.31 116 ILE A CA 1
ATOM 948 C C . ILE A 1 116 ? -5.116 2.809 10.807 1.00 92.31 116 ILE A C 1
ATOM 950 O O . ILE A 1 116 ? -4.395 2.701 9.821 1.00 92.31 116 ILE A O 1
ATOM 954 N N . ASN A 1 117 ? -5.163 1.863 11.749 1.00 92.75 117 ASN A N 1
ATOM 955 C CA . ASN A 1 117 ? -4.355 0.650 11.648 1.00 92.75 117 ASN A CA 1
ATOM 956 C C . ASN A 1 117 ? -4.729 -0.222 10.449 1.00 92.75 117 ASN A C 1
ATOM 958 O O . ASN A 1 117 ? -3.828 -0.737 9.797 1.00 92.75 117 ASN A O 1
ATOM 962 N N . GLY A 1 118 ? -6.020 -0.392 10.150 1.00 92.12 118 GLY A N 1
ATOM 963 C CA . GLY A 1 118 ? -6.457 -1.125 8.959 1.00 92.12 118 GLY A CA 1
ATOM 964 C C . GLY A 1 118 ? -5.907 -0.502 7.676 1.00 92.12 118 GLY A C 1
ATOM 965 O O . GLY A 1 118 ? -5.362 -1.213 6.835 1.00 92.12 118 GLY A O 1
ATOM 966 N N . ILE A 1 119 ? -5.954 0.831 7.585 1.00 93.81 119 ILE A N 1
ATOM 967 C CA . ILE A 1 119 ? -5.399 1.584 6.458 1.00 93.81 119 ILE A CA 1
ATOM 968 C C . ILE A 1 119 ? -3.888 1.373 6.342 1.00 93.81 119 ILE A C 1
ATOM 970 O O . ILE A 1 119 ? -3.390 0.986 5.287 1.00 93.81 119 ILE A O 1
ATOM 974 N N . LEU A 1 120 ? -3.149 1.550 7.438 1.00 94.00 120 LEU A N 1
ATOM 975 C CA . LEU A 1 120 ? -1.693 1.399 7.446 1.00 94.00 120 LEU A CA 1
ATOM 976 C C . LEU A 1 120 ? -1.237 -0.029 7.104 1.00 94.00 120 LEU A C 1
ATOM 978 O O . LEU A 1 120 ? -0.235 -0.194 6.411 1.00 94.00 120 LEU A O 1
ATOM 982 N N . ILE A 1 121 ? -1.964 -1.056 7.556 1.00 93.88 121 ILE A N 1
ATOM 983 C CA . ILE A 1 121 ? -1.639 -2.471 7.300 1.00 93.88 121 ILE A CA 1
ATOM 984 C C . ILE A 1 121 ? -1.689 -2.821 5.805 1.00 93.88 121 ILE A C 1
ATOM 986 O O . ILE A 1 121 ? -0.958 -3.712 5.366 1.00 93.88 121 ILE A O 1
ATOM 990 N N . VAL A 1 122 ? -2.527 -2.140 5.022 1.00 94.62 122 VAL A N 1
ATOM 991 C CA . VAL A 1 122 ? -2.650 -2.368 3.574 1.00 94.62 122 VAL A CA 1
ATOM 992 C C . VAL A 1 122 ? -1.750 -1.419 2.787 1.00 94.62 122 VAL A C 1
ATOM 994 O O . VAL A 1 122 ? -1.008 -1.872 1.918 1.00 94.62 122 VAL A O 1
ATOM 997 N N . LEU A 1 123 ? -1.755 -0.123 3.120 1.00 94.56 123 LEU A N 1
ATOM 998 C CA . LEU A 1 123 ? -1.019 0.883 2.353 1.00 94.56 123 LEU A CA 1
ATOM 999 C C . LEU A 1 123 ? 0.500 0.747 2.474 1.00 94.56 123 LEU A C 1
ATOM 1001 O O . LEU A 1 123 ? 1.197 0.937 1.483 1.00 94.56 123 LEU A O 1
ATOM 1005 N N . ILE A 1 124 ? 1.033 0.410 3.656 1.00 94.88 124 ILE A N 1
ATOM 1006 C CA . ILE A 1 124 ? 2.491 0.312 3.833 1.00 94.88 124 ILE A CA 1
ATOM 1007 C C . ILE A 1 124 ? 3.078 -0.792 2.932 1.00 94.88 124 ILE A C 1
ATOM 1009 O O . ILE A 1 124 ? 3.995 -0.489 2.166 1.00 94.88 124 ILE A O 1
ATOM 1013 N N . PRO A 1 125 ? 2.572 -2.043 2.955 1.00 95.31 125 PRO A N 1
ATOM 1014 C CA . PRO A 1 125 ? 3.056 -3.084 2.050 1.00 95.31 125 PRO A CA 1
ATOM 1015 C C . PRO A 1 125 ? 2.869 -2.754 0.571 1.00 95.31 125 PRO A C 1
ATOM 1017 O O . PRO A 1 125 ? 3.775 -3.023 -0.215 1.00 95.31 125 PRO A O 1
ATOM 1020 N N . PHE A 1 126 ? 1.732 -2.157 0.205 1.00 95.38 126 PHE A N 1
ATOM 1021 C CA . PHE A 1 126 ? 1.440 -1.744 -1.166 1.00 95.38 126 PHE A CA 1
ATOM 1022 C C . PHE A 1 126 ? 2.494 -0.765 -1.698 1.00 95.38 126 PHE A C 1
ATOM 1024 O O . PHE A 1 126 ? 3.172 -1.075 -2.675 1.00 95.38 126 PHE A O 1
ATOM 1031 N N . ILE A 1 127 ? 2.704 0.353 -0.994 1.00 95.38 127 ILE A N 1
ATOM 1032 C CA . ILE A 1 127 ? 3.653 1.402 -1.393 1.00 95.38 127 ILE A CA 1
ATOM 1033 C C . ILE A 1 127 ? 5.071 0.835 -1.511 1.00 95.38 127 ILE A C 1
ATOM 1035 O O . ILE A 1 127 ? 5.777 1.122 -2.474 1.00 95.38 127 ILE A O 1
ATOM 1039 N N . ILE A 1 128 ? 5.497 0.003 -0.554 1.00 96.25 128 ILE A N 1
ATOM 1040 C CA . ILE A 1 128 ? 6.829 -0.615 -0.593 1.00 96.25 128 ILE A CA 1
ATOM 1041 C C . ILE A 1 128 ? 6.970 -1.515 -1.826 1.00 96.25 128 ILE A C 1
ATOM 1043 O O . ILE A 1 128 ? 7.963 -1.411 -2.544 1.00 96.25 128 ILE A O 1
ATOM 1047 N N . CYS A 1 129 ? 5.992 -2.385 -2.091 1.00 96.06 129 CYS A N 1
ATOM 1048 C CA . CYS A 1 129 ? 6.054 -3.307 -3.225 1.00 96.06 129 CYS A CA 1
ATOM 1049 C C . CYS A 1 129 ? 5.997 -2.572 -4.570 1.00 96.06 129 CYS A C 1
ATOM 1051 O O . CYS A 1 129 ? 6.701 -2.962 -5.497 1.00 96.06 129 CYS A O 1
ATOM 1053 N N . GLU A 1 130 ? 5.215 -1.499 -4.676 1.00 94.00 130 GLU A N 1
ATOM 1054 C CA . GLU A 1 130 ? 5.103 -0.697 -5.897 1.00 94.00 130 GLU A CA 1
ATOM 1055 C C . GLU A 1 130 ? 6.374 0.107 -6.186 1.00 94.00 130 GLU A C 1
ATOM 1057 O O . GLU A 1 130 ? 6.846 0.147 -7.325 1.00 94.00 130 GLU A O 1
ATOM 1062 N N . ILE A 1 131 ? 7.001 0.682 -5.154 1.00 94.69 131 ILE A N 1
ATOM 1063 C CA . ILE A 1 131 ? 8.311 1.330 -5.293 1.00 94.69 131 ILE A CA 1
ATOM 1064 C C . ILE A 1 131 ? 9.358 0.309 -5.752 1.00 94.69 131 ILE A C 1
ATOM 1066 O O . ILE A 1 131 ? 10.125 0.582 -6.670 1.00 94.69 131 ILE A O 1
ATOM 1070 N N . VAL A 1 132 ? 9.380 -0.891 -5.167 1.00 95.25 132 VAL A N 1
ATOM 1071 C CA . VAL A 1 132 ? 10.323 -1.941 -5.588 1.00 95.25 132 VAL A CA 1
ATOM 1072 C C . VAL A 1 132 ? 10.061 -2.367 -7.037 1.00 95.25 132 VAL A C 1
ATOM 1074 O O . VAL A 1 132 ? 11.001 -2.452 -7.824 1.00 95.25 132 VAL A O 1
ATOM 1077 N N . ALA A 1 133 ? 8.800 -2.583 -7.413 1.00 94.00 133 ALA A N 1
ATOM 1078 C CA . ALA A 1 133 ? 8.408 -2.965 -8.767 1.00 94.00 133 ALA A CA 1
ATOM 1079 C C . ALA A 1 133 ? 8.779 -1.891 -9.809 1.00 94.00 133 ALA A C 1
ATOM 1081 O O . ALA A 1 133 ? 9.386 -2.204 -10.832 1.00 94.00 133 ALA A O 1
ATOM 1082 N N . SER A 1 134 ? 8.499 -0.616 -9.530 1.00 92.88 134 SER A N 1
ATOM 1083 C CA . SER A 1 134 ? 8.863 0.496 -10.421 1.00 92.88 134 SER A CA 1
ATOM 1084 C C . SER A 1 134 ? 10.379 0.662 -10.567 1.00 92.88 134 SER A C 1
ATOM 1086 O O . SER A 1 134 ? 10.859 0.894 -11.677 1.00 92.88 134 SER A O 1
ATOM 1088 N N . LEU A 1 135 ? 11.156 0.461 -9.494 1.00 93.31 135 LEU A N 1
ATOM 1089 C CA . LEU A 1 135 ? 12.621 0.456 -9.558 1.00 93.31 135 LEU A CA 1
ATOM 1090 C C . LEU A 1 135 ? 13.168 -0.696 -10.413 1.00 93.31 135 LEU A C 1
ATOM 1092 O O . LEU A 1 135 ? 14.120 -0.487 -11.164 1.00 93.31 135 LEU A O 1
ATOM 1096 N N . LEU A 1 136 ? 12.565 -1.890 -10.348 1.00 92.38 136 LEU A N 1
ATOM 1097 C CA . LEU A 1 136 ? 12.949 -3.020 -11.205 1.00 92.38 136 LEU A CA 1
ATOM 1098 C C . LEU A 1 136 ? 12.735 -2.695 -12.688 1.00 92.38 136 LEU A C 1
ATOM 1100 O O . LEU A 1 136 ? 13.612 -2.957 -13.512 1.00 92.38 136 LEU A O 1
ATOM 1104 N N . ILE A 1 137 ? 11.599 -2.093 -13.036 1.00 91.44 137 ILE A N 1
ATOM 1105 C CA . ILE A 1 137 ? 11.290 -1.705 -14.418 1.00 91.44 137 ILE A CA 1
ATOM 1106 C C . ILE A 1 137 ? 12.224 -0.589 -14.892 1.00 91.44 137 ILE A C 1
ATOM 1108 O O . ILE A 1 137 ? 12.772 -0.669 -15.995 1.00 91.44 137 ILE A O 1
ATOM 1112 N N . LEU A 1 138 ? 12.466 0.419 -14.051 1.00 90.94 138 LEU A N 1
ATOM 1113 C CA . LEU A 1 138 ? 13.390 1.510 -14.348 1.00 90.94 138 LEU A CA 1
ATOM 1114 C C . LEU A 1 138 ? 14.808 0.993 -14.615 1.00 90.94 138 LEU A C 1
ATOM 1116 O O . LEU A 1 138 ? 15.440 1.425 -15.574 1.00 90.94 138 LEU A O 1
ATOM 1120 N N . ALA A 1 139 ? 15.294 0.039 -13.817 1.00 89.62 139 ALA A N 1
ATOM 1121 C CA . ALA A 1 139 ? 16.621 -0.546 -14.000 1.00 89.62 139 ALA A CA 1
ATOM 1122 C C . ALA A 1 139 ? 16.782 -1.272 -15.351 1.00 89.62 139 ALA A C 1
ATOM 1124 O O . ALA A 1 139 ? 17.883 -1.314 -15.894 1.00 89.62 139 ALA A O 1
ATOM 1125 N N . ASN A 1 140 ? 15.696 -1.820 -15.908 1.00 87.06 140 ASN A N 1
ATOM 1126 C CA . ASN A 1 140 ? 15.717 -2.551 -17.180 1.00 87.06 140 ASN A CA 1
ATOM 1127 C C . ASN A 1 140 ? 15.448 -1.660 -18.407 1.00 87.06 140 ASN A C 1
ATOM 1129 O O . ASN A 1 140 ? 15.990 -1.910 -19.488 1.00 87.06 140 ASN A O 1
ATOM 1133 N N . THR A 1 141 ? 14.611 -0.631 -18.260 1.00 84.19 141 THR A N 1
ATOM 1134 C CA . THR A 1 141 ? 14.162 0.237 -19.366 1.00 84.19 141 THR A CA 1
ATOM 1135 C C . THR A 1 141 ? 14.937 1.550 -19.445 1.00 84.19 141 THR A C 1
ATOM 1137 O O . THR A 1 141 ? 15.245 2.006 -20.542 1.00 84.19 141 THR A O 1
ATOM 1140 N N . GLY A 1 142 ? 15.315 2.133 -18.303 1.00 82.75 142 GLY A N 1
ATOM 1141 C CA . GLY A 1 142 ? 15.878 3.484 -18.205 1.00 82.75 142 GLY A CA 1
ATOM 1142 C C . GLY A 1 142 ? 14.844 4.606 -18.366 1.00 82.75 142 GLY A C 1
ATOM 1143 O O . GLY A 1 142 ? 15.221 5.773 -18.425 1.00 82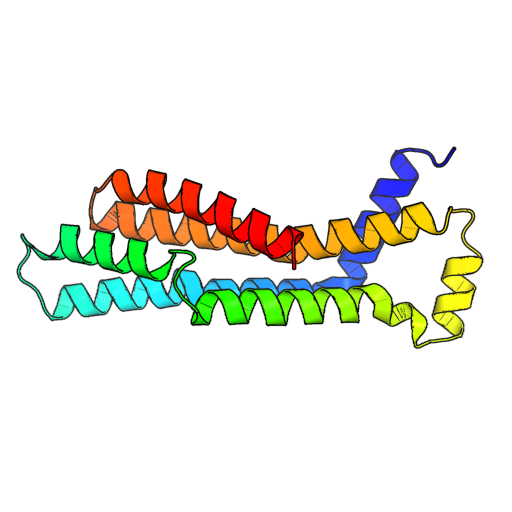.75 142 GLY A O 1
ATOM 1144 N N . GLU A 1 143 ? 13.554 4.271 -18.431 1.00 84.12 143 GLU A N 1
ATOM 1145 C CA . GLU A 1 143 ? 12.473 5.214 -18.714 1.00 84.12 143 GLU A CA 1
ATOM 1146 C C . GLU A 1 143 ? 11.965 5.900 -17.438 1.00 84.12 143 GLU A C 1
ATOM 1148 O O . GLU A 1 143 ? 11.353 5.279 -16.567 1.00 84.12 143 GLU A O 1
ATOM 1153 N N . ILE A 1 144 ? 12.176 7.216 -17.337 1.00 85.31 144 ILE A N 1
ATOM 1154 C CA . ILE A 1 144 ? 11.792 8.016 -16.158 1.00 85.31 144 ILE A CA 1
ATOM 1155 C C . ILE A 1 144 ? 10.264 8.102 -16.006 1.00 85.31 144 ILE A C 1
ATOM 1157 O O . ILE A 1 144 ? 9.758 8.234 -14.888 1.00 85.31 144 ILE A O 1
ATOM 1161 N N . ILE A 1 145 ? 9.521 7.971 -17.111 1.00 87.75 145 ILE A N 1
ATOM 1162 C CA . ILE A 1 145 ? 8.054 8.059 -17.126 1.00 87.75 145 ILE A CA 1
ATOM 1163 C C . ILE A 1 145 ? 7.394 7.044 -16.177 1.00 87.75 145 ILE A C 1
ATOM 1165 O O . ILE A 1 145 ? 6.362 7.343 -15.578 1.00 87.75 145 ILE A O 1
ATOM 1169 N N . VAL A 1 146 ? 8.053 5.901 -15.953 1.00 90.56 146 VAL A N 1
ATOM 1170 C CA . VAL A 1 146 ? 7.619 4.829 -15.048 1.00 90.56 146 VAL A CA 1
ATOM 1171 C C . VAL A 1 146 ? 7.497 5.309 -13.599 1.00 90.56 146 VAL A C 1
ATOM 1173 O O . VAL A 1 146 ? 6.567 4.923 -12.893 1.00 90.56 146 VAL A O 1
ATOM 1176 N N . ILE A 1 147 ? 8.407 6.177 -13.140 1.00 91.12 147 ILE A N 1
ATOM 1177 C CA . ILE A 1 147 ? 8.351 6.719 -11.774 1.00 91.12 147 ILE A CA 1
ATOM 1178 C C . ILE A 1 147 ? 7.163 7.670 -11.644 1.00 91.12 147 ILE A C 1
ATOM 1180 O O . ILE A 1 147 ? 6.419 7.607 -10.668 1.00 91.12 147 ILE A O 1
ATOM 1184 N N . THR A 1 148 ? 6.969 8.550 -12.629 1.00 90.50 148 THR A N 1
ATOM 1185 C CA . THR A 1 148 ? 5.875 9.527 -12.587 1.00 90.50 148 THR A CA 1
ATOM 1186 C C . THR A 1 148 ? 4.508 8.851 -12.609 1.00 90.50 148 THR A C 1
ATOM 1188 O O . THR A 1 148 ? 3.634 9.238 -11.836 1.00 90.50 148 THR A O 1
ATOM 1191 N N . SER A 1 149 ? 4.340 7.800 -13.416 1.00 90.44 149 SER A N 1
ATOM 1192 C CA . SER A 1 149 ? 3.111 7.004 -13.443 1.00 90.44 149 SER A CA 1
ATOM 1193 C C . SER A 1 149 ? 2.904 6.208 -12.157 1.00 90.44 149 SER A C 1
ATOM 1195 O O . SER A 1 149 ? 1.781 6.143 -11.671 1.00 90.44 149 SER A O 1
ATOM 1197 N N . ALA A 1 150 ? 3.970 5.646 -11.573 1.00 92.38 150 ALA A N 1
ATOM 1198 C CA . ALA A 1 150 ? 3.878 4.923 -10.305 1.00 92.38 150 ALA A CA 1
ATOM 1199 C C . ALA A 1 150 ? 3.435 5.851 -9.163 1.00 92.38 150 ALA A C 1
ATOM 1201 O O . ALA A 1 150 ? 2.561 5.501 -8.384 1.00 92.38 150 ALA A O 1
ATOM 1202 N N . LEU A 1 151 ? 3.965 7.077 -9.091 1.00 93.31 151 LEU A N 1
ATOM 1203 C CA . LEU A 1 151 ? 3.521 8.057 -8.092 1.00 93.31 151 LEU A CA 1
ATOM 1204 C C . LEU A 1 151 ? 2.039 8.420 -8.245 1.00 93.31 151 LEU A C 1
ATOM 1206 O O . LEU A 1 151 ? 1.341 8.558 -7.239 1.00 93.31 151 LEU A O 1
ATOM 1210 N N . TRP A 1 152 ? 1.562 8.559 -9.485 1.00 94.12 152 TRP A N 1
ATOM 1211 C CA . TRP A 1 152 ? 0.148 8.818 -9.760 1.00 94.12 152 TRP A CA 1
ATOM 1212 C C . TRP A 1 152 ? -0.729 7.641 -9.337 1.00 94.12 152 TRP A C 1
ATOM 1214 O O . TRP A 1 152 ? -1.694 7.826 -8.603 1.00 94.12 152 TRP A O 1
ATOM 1224 N N . SER A 1 153 ? -0.332 6.427 -9.710 1.00 92.81 153 SER A N 1
ATOM 1225 C CA . SER A 1 153 ? -1.005 5.193 -9.311 1.00 92.81 153 SER A CA 1
ATOM 1226 C C . SER A 1 153 ? -1.097 5.034 -7.793 1.00 92.81 153 SER A C 1
ATOM 1228 O O . SER A 1 153 ? -2.187 4.795 -7.272 1.00 92.81 153 SER A O 1
ATOM 1230 N N . ILE A 1 154 ? 0.009 5.236 -7.064 1.00 94.38 154 ILE A N 1
ATOM 1231 C CA . ILE A 1 154 ? 0.015 5.190 -5.596 1.00 94.38 154 ILE A CA 1
ATOM 1232 C C . ILE A 1 154 ? -1.058 6.137 -5.053 1.00 94.38 154 ILE A C 1
ATOM 1234 O O . ILE A 1 154 ? -1.838 5.761 -4.176 1.00 94.38 154 ILE A O 1
ATOM 1238 N N . ALA A 1 155 ? -1.120 7.367 -5.567 1.00 94.50 155 ALA A N 1
ATOM 1239 C CA . ALA A 1 155 ? -2.101 8.352 -5.128 1.00 94.50 155 ALA A CA 1
ATOM 1240 C C . ALA A 1 155 ? -3.542 7.909 -5.433 1.00 94.50 155 ALA A C 1
ATOM 1242 O O . ALA A 1 155 ? -4.408 8.009 -4.566 1.00 94.50 155 ALA A O 1
ATOM 1243 N N . GLU A 1 156 ? -3.811 7.376 -6.621 1.00 93.69 156 GLU A N 1
ATOM 1244 C CA . GLU A 1 156 ? -5.163 6.959 -6.991 1.00 93.69 156 GLU A CA 1
ATOM 1245 C C . GLU A 1 156 ? -5.626 5.719 -6.209 1.00 93.69 156 GLU A C 1
ATOM 1247 O O . GLU A 1 156 ? -6.719 5.724 -5.642 1.00 93.69 156 GLU A O 1
ATOM 1252 N N . TRP A 1 157 ? -4.789 4.684 -6.085 1.00 93.12 157 TRP A N 1
ATOM 1253 C CA . TRP A 1 157 ? -5.123 3.479 -5.319 1.00 93.12 157 TRP A CA 1
ATOM 1254 C C . TRP A 1 157 ? -5.257 3.748 -3.822 1.00 93.12 157 TRP A C 1
ATOM 1256 O O . TRP A 1 157 ? -6.150 3.198 -3.174 1.00 93.12 157 TRP A O 1
ATOM 1266 N N . THR A 1 158 ? -4.415 4.621 -3.260 1.00 93.12 158 THR A N 1
ATOM 1267 C CA . THR A 1 158 ? -4.554 5.031 -1.853 1.00 93.12 158 THR A CA 1
ATOM 1268 C C . THR A 1 158 ? -5.867 5.773 -1.618 1.00 93.12 158 THR A C 1
ATOM 1270 O O . THR A 1 158 ? -6.548 5.487 -0.633 1.00 93.12 158 THR A O 1
ATOM 1273 N N . LEU A 1 159 ? -6.268 6.672 -2.525 1.00 93.31 159 LEU A N 1
ATOM 1274 C CA . LEU A 1 159 ? -7.560 7.355 -2.453 1.00 93.31 159 LEU A CA 1
ATOM 1275 C C . LEU A 1 159 ? -8.726 6.371 -2.565 1.00 93.31 159 LEU A C 1
ATOM 1277 O O . LEU A 1 159 ? -9.628 6.410 -1.729 1.00 93.31 159 LEU A O 1
ATOM 1281 N N . LEU A 1 160 ? -8.690 5.461 -3.540 1.00 91.19 160 LEU A N 1
ATOM 1282 C CA . LEU A 1 160 ? -9.736 4.455 -3.724 1.00 91.19 160 LEU A CA 1
ATOM 1283 C C . LEU A 1 160 ? -9.909 3.576 -2.491 1.00 91.19 160 LEU A C 1
ATOM 1285 O O . LEU A 1 160 ? -11.035 3.365 -2.051 1.00 91.19 160 LEU A O 1
ATOM 1289 N N . PHE A 1 161 ? -8.809 3.117 -1.898 1.00 91.31 161 PHE A N 1
ATOM 1290 C CA . PHE A 1 161 ? -8.860 2.276 -0.708 1.00 91.31 161 PHE A CA 1
ATOM 1291 C C . PHE A 1 161 ? -9.391 3.009 0.532 1.00 91.31 161 PHE A C 1
ATOM 1293 O O . PHE A 1 161 ? -10.011 2.404 1.399 1.00 91.31 161 PHE A O 1
ATOM 1300 N N . ILE A 1 162 ? -9.152 4.318 0.642 1.00 90.25 162 ILE A N 1
ATOM 1301 C CA . ILE A 1 162 ? -9.704 5.127 1.738 1.00 90.25 162 ILE A CA 1
ATOM 1302 C C . ILE A 1 162 ? -11.208 5.373 1.542 1.00 90.25 162 ILE A C 1
ATOM 1304 O O . ILE A 1 162 ? -11.929 5.544 2.525 1.00 90.25 162 ILE A O 1
ATOM 1308 N N . MET A 1 163 ? -11.681 5.415 0.292 1.00 87.75 163 MET A N 1
ATOM 1309 C CA . MET A 1 163 ? -13.090 5.646 -0.040 1.00 87.75 163 MET A CA 1
ATOM 1310 C C . MET A 1 163 ? -13.945 4.368 -0.077 1.00 87.75 163 MET A C 1
ATOM 1312 O O . MET A 1 163 ? -15.171 4.487 -0.043 1.00 87.75 163 MET A O 1
ATOM 1316 N N . SER A 1 164 ? -13.329 3.184 -0.161 1.00 82.19 164 SER A N 1
ATOM 1317 C CA . SER A 1 164 ? -13.993 1.868 -0.158 1.00 82.19 164 SER A CA 1
ATOM 1318 C C . SER A 1 164 ? -14.348 1.379 1.243 1.00 82.19 164 SER A C 1
ATOM 1320 O O . SER A 1 164 ? -15.485 0.893 1.423 1.00 82.19 164 SER A O 1
#

Radius of gyration: 19.78 Å; chains: 1; bounding box: 35×28×61 Å

pLDDT: mean 87.81, std 7.99, range [49.5, 96.25]